Protein AF-A0A533RBZ1-F1 (afdb_monomer)

Secondary structure (DSSP, 8-state):
---SSTTTT--HHHHHHHTT-HHHHHHHHHTT-HHHHHHHHHTTT-SSHHHHHHHHHH-GGGGT-

Foldseek 3Di:
DPPPDPCPPHDQCRLCVVVVNNVVLVVCLVVLVLPSQLVSSVVSVNPPSVVVSVVCNVCVVVVPD

Sequence (65 aa):
MNGSSRYAGMTVNERLLAAGLLAAFDRAARSRDRAEMLRLLRRVDVPAPEETVAAVLANPWRYGY

Radius of gyration: 11.44 Å; Cα contacts (8 Å, |Δi|>4): 43; chains: 1; bounding box: 25×19×33 Å

Mean predicted aligned error: 5.76 Å

pLDDT: mean 84.36, std 14.88, range [40.12, 96.5]

Solvent-accessible surface area (backbone atoms only — not comparable to full-atom values): 3961 Å² total; per-residue (Å²): 140,90,79,92,61,91,49,70,95,52,53,72,67,55,30,28,49,78,68,73,39,39,73,57,41,53,51,22,60,76,71,64,35,63,68,58,37,41,56,56,33,57,77,48,71,44,80,64,36,67,59,55,51,50,50,46,75,74,42,38,63,85,77,79,89

Structure (mmCIF, N/CA/C/O backbone):
data_AF-A0A533RBZ1-F1
#
_entry.id   AF-A0A533RBZ1-F1
#
loop_
_atom_site.group_PDB
_atom_site.id
_atom_site.type_symbol
_atom_site.label_atom_id
_atom_site.label_alt_id
_atom_site.label_comp_id
_atom_site.label_asym_id
_atom_site.label_entity_id
_atom_site.label_seq_id
_atom_site.pdbx_PDB_ins_code
_atom_site.Cartn_x
_atom_site.Cartn_y
_atom_site.Cartn_z
_atom_site.occupancy
_atom_site.B_iso_or_equiv
_atom_site.auth_seq_id
_atom_site.auth_comp_id
_atom_site.auth_asym_id
_atom_site.auth_atom_id
_atom_site.pdbx_PDB_model_num
ATOM 1 N N . MET A 1 1 ? -14.811 -4.438 -20.719 1.00 40.12 1 MET A N 1
ATOM 2 C CA . MET A 1 1 ? -14.117 -4.246 -19.427 1.00 40.12 1 MET A CA 1
ATOM 3 C C . MET A 1 1 ? -13.305 -2.967 -19.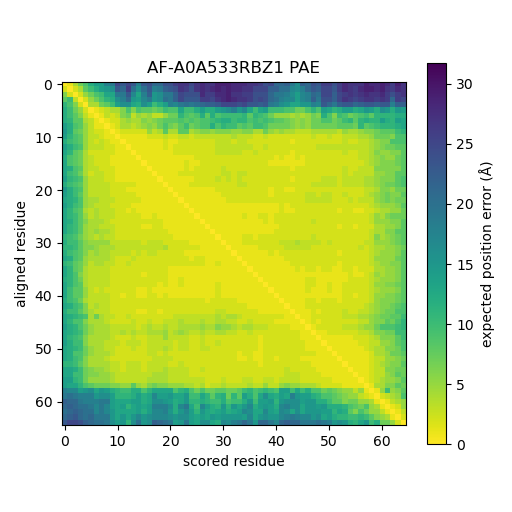555 1.00 40.12 1 MET A C 1
ATOM 5 O O . MET A 1 1 ? -12.356 -2.973 -20.320 1.00 40.12 1 MET A O 1
ATOM 9 N N . ASN A 1 2 ? -13.718 -1.856 -18.941 1.00 45.91 2 ASN A N 1
ATOM 10 C CA . ASN A 1 2 ? -12.990 -0.583 -19.040 1.00 45.91 2 ASN A CA 1
ATOM 11 C C . ASN A 1 2 ? -12.650 -0.108 -17.623 1.00 45.91 2 ASN A C 1
ATOM 13 O O . ASN A 1 2 ? -13.433 0.595 -16.995 1.00 45.91 2 ASN A O 1
ATOM 17 N N . GLY A 1 3 ? -11.528 -0.590 -17.085 1.00 46.59 3 GLY A N 1
ATOM 18 C CA . GLY A 1 3 ? -11.013 -0.193 -15.766 1.00 46.59 3 GLY A CA 1
ATOM 19 C C . GLY A 1 3 ? -9.623 0.447 -15.819 1.00 46.59 3 GLY A C 1
ATOM 20 O O . GLY A 1 3 ? -9.059 0.793 -14.790 1.00 46.59 3 GLY A O 1
ATOM 21 N N . SER A 1 4 ? -9.044 0.616 -17.007 1.00 55.06 4 SER A N 1
ATOM 22 C CA . SER A 1 4 ? -7.631 0.964 -17.176 1.00 55.06 4 SER A CA 1
ATOM 23 C C . SER A 1 4 ? -7.419 2.468 -17.339 1.00 55.06 4 SER A C 1
ATOM 25 O O . SER A 1 4 ? -6.979 2.899 -18.399 1.00 55.06 4 SER A O 1
ATOM 27 N N . SER A 1 5 ? -7.742 3.300 -16.339 1.00 61.50 5 SER A N 1
ATOM 28 C CA . SER A 1 5 ? -7.335 4.727 -16.400 1.00 61.50 5 SER A CA 1
ATOM 29 C C . SER A 1 5 ? -7.260 5.481 -15.073 1.00 61.50 5 SER A C 1
ATOM 31 O O . SER A 1 5 ? -6.495 6.434 -14.989 1.00 61.50 5 SER A O 1
ATOM 33 N N . ARG A 1 6 ? -8.029 5.117 -14.034 1.00 73.69 6 ARG A N 1
ATOM 34 C CA . ARG A 1 6 ? -8.193 6.018 -12.870 1.00 73.69 6 ARG A CA 1
ATOM 35 C C . ARG A 1 6 ? -6.902 6.261 -12.082 1.00 73.69 6 ARG A C 1
ATOM 37 O O . ARG A 1 6 ? -6.716 7.340 -11.534 1.00 73.69 6 ARG A O 1
ATOM 44 N N . TYR A 1 7 ? -6.043 5.250 -12.031 1.00 74.44 7 TYR A N 1
ATOM 45 C CA . TYR A 1 7 ? -4.857 5.207 -11.176 1.00 74.44 7 TYR A CA 1
ATOM 46 C C . TYR A 1 7 ? -3.549 5.060 -11.970 1.00 74.44 7 TYR A C 1
ATOM 48 O O . TYR A 1 7 ? -2.478 4.872 -11.391 1.00 74.44 7 TYR A O 1
ATOM 56 N N . ALA A 1 8 ? -3.623 5.104 -13.303 1.00 76.69 8 ALA A N 1
ATOM 57 C CA . ALA A 1 8 ? -2.448 5.000 -14.161 1.00 76.69 8 ALA A CA 1
ATOM 58 C C . ALA A 1 8 ? -1.510 6.196 -13.923 1.00 76.69 8 ALA A C 1
ATOM 60 O O . ALA A 1 8 ? -1.966 7.330 -13.810 1.00 76.69 8 ALA A O 1
ATOM 61 N N . GLY A 1 9 ? -0.205 5.936 -13.809 1.00 81.56 9 GLY A N 1
ATOM 62 C CA . GLY A 1 9 ? 0.803 6.962 -13.511 1.00 81.56 9 GLY A CA 1
ATOM 63 C C . GLY A 1 9 ? 0.923 7.365 -12.034 1.00 81.56 9 GLY A C 1
ATOM 64 O O . GLY A 1 9 ? 1.862 8.073 -11.697 1.00 81.56 9 GLY A O 1
ATOM 65 N N . MET A 1 10 ? 0.036 6.889 -11.151 1.00 85.81 10 MET A N 1
ATOM 66 C CA . MET A 1 10 ? 0.109 7.160 -9.710 1.00 85.81 10 MET A CA 1
ATOM 67 C C . MET A 1 10 ? 0.938 6.106 -8.967 1.00 85.81 10 MET A C 1
ATOM 69 O O . MET A 1 10 ? 0.808 4.899 -9.217 1.00 85.81 10 MET A O 1
ATOM 73 N N . THR A 1 11 ? 1.710 6.559 -7.983 1.00 90.44 11 THR A N 1
ATOM 74 C CA . THR A 1 11 ? 2.332 5.732 -6.940 1.00 90.44 11 THR A CA 1
ATOM 75 C C . THR A 1 11 ? 1.277 5.099 -6.026 1.00 90.44 11 THR A C 1
ATOM 77 O O . THR A 1 11 ? 0.138 5.553 -5.951 1.00 90.44 11 THR A O 1
ATOM 80 N N . VAL A 1 12 ? 1.642 4.056 -5.274 1.00 88.88 12 VAL A N 1
ATOM 81 C CA . VAL A 1 12 ? 0.719 3.364 -4.350 1.00 88.88 12 VAL A CA 1
ATOM 82 C C . VAL A 1 12 ? 0.045 4.329 -3.362 1.00 88.88 12 VAL A C 1
ATOM 84 O O . VAL A 1 12 ? -1.173 4.275 -3.192 1.00 88.88 12 VAL A O 1
ATOM 87 N N . ASN A 1 13 ? 0.812 5.240 -2.754 1.00 89.00 13 ASN A N 1
ATOM 88 C CA . ASN A 1 13 ? 0.281 6.205 -1.789 1.00 89.00 13 ASN A CA 1
ATOM 89 C C . ASN A 1 13 ? -0.704 7.179 -2.439 1.00 89.00 13 ASN A C 1
ATOM 91 O O . ASN A 1 13 ? -1.758 7.442 -1.868 1.00 89.00 13 ASN A O 1
ATOM 95 N N . GLU A 1 14 ? -0.405 7.672 -3.642 1.00 91.00 14 GLU A N 1
ATOM 96 C CA . GLU A 1 14 ? -1.307 8.567 -4.378 1.00 91.00 14 GLU A CA 1
ATOM 97 C C . GLU A 1 14 ? -2.626 7.875 -4.723 1.00 91.00 14 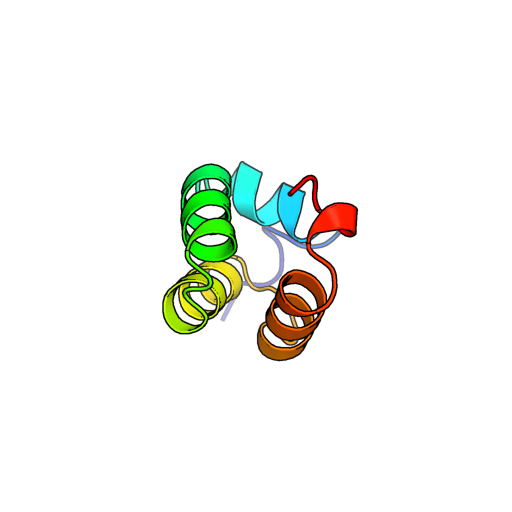GLU A C 1
ATOM 99 O O . GLU A 1 14 ? -3.693 8.471 -4.583 1.00 91.00 14 GLU A O 1
ATOM 104 N N . ARG A 1 15 ? -2.583 6.591 -5.092 1.00 93.31 15 ARG A N 1
ATOM 105 C CA . ARG A 1 15 ? -3.794 5.808 -5.369 1.00 93.31 15 ARG A CA 1
ATOM 106 C C . ARG A 1 15 ? -4.646 5.609 -4.119 1.00 93.31 15 ARG A C 1
ATOM 108 O O . ARG A 1 15 ? -5.862 5.795 -4.159 1.00 93.31 15 ARG A O 1
ATOM 115 N N . LEU A 1 16 ? -4.008 5.255 -3.002 1.00 92.56 16 LEU A N 1
ATOM 116 C CA . LEU A 1 16 ? -4.668 5.115 -1.704 1.00 92.56 16 LEU A CA 1
ATOM 117 C C . LEU A 1 16 ? -5.263 6.447 -1.232 1.00 92.56 16 LEU A C 1
ATOM 119 O O . LEU A 1 16 ? -6.379 6.459 -0.714 1.00 92.56 16 LEU A O 1
ATOM 123 N N . LEU A 1 17 ? -4.561 7.563 -1.439 1.00 91.50 17 LEU A N 1
ATOM 124 C CA . LEU A 1 17 ? -5.047 8.903 -1.117 1.00 91.50 17 LEU A CA 1
ATOM 125 C C . LEU A 1 17 ? -6.253 9.284 -1.984 1.00 91.50 17 LEU A C 1
ATOM 127 O O . LEU A 1 17 ? -7.291 9.659 -1.445 1.00 91.50 17 LEU A O 1
ATOM 131 N N . ALA A 1 18 ? -6.156 9.111 -3.305 1.00 91.19 18 ALA A N 1
ATOM 132 C CA . ALA A 1 18 ? -7.237 9.394 -4.250 1.00 91.19 18 ALA A CA 1
ATOM 133 C C . ALA A 1 18 ? -8.497 8.544 -3.996 1.00 91.19 18 ALA A C 1
ATOM 135 O O . ALA A 1 18 ? -9.605 8.955 -4.339 1.00 91.19 18 ALA A O 1
ATOM 136 N N . ALA A 1 19 ?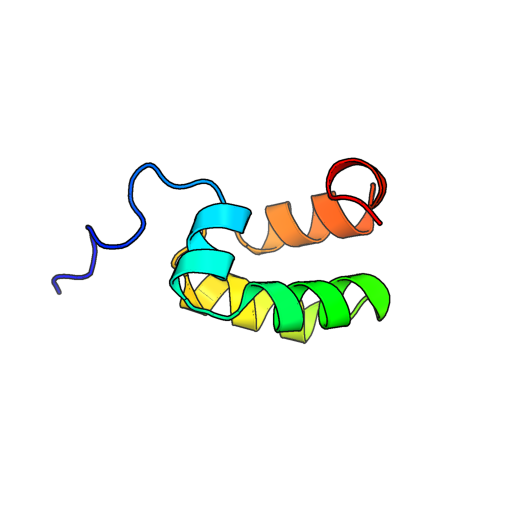 -8.340 7.364 -3.390 1.00 92.50 19 ALA A N 1
ATOM 137 C CA . ALA A 1 19 ? -9.439 6.494 -2.978 1.00 92.50 19 ALA A CA 1
ATOM 13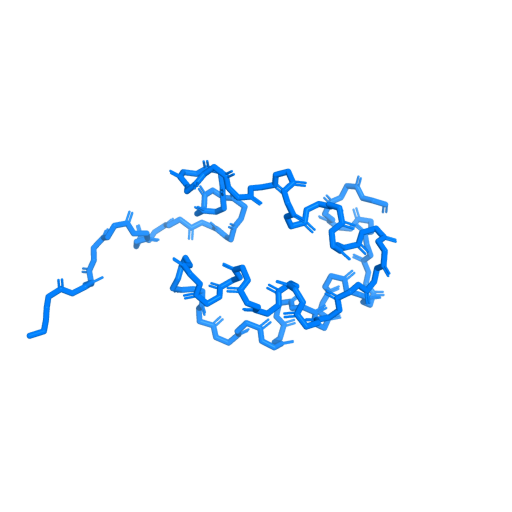8 C C . ALA A 1 19 ? -9.938 6.741 -1.538 1.00 92.50 19 ALA A C 1
ATOM 140 O O . ALA A 1 19 ? -10.875 6.071 -1.105 1.00 92.50 19 ALA A O 1
ATOM 141 N N . GLY A 1 20 ? -9.319 7.651 -0.775 1.00 94.50 20 GLY A N 1
ATOM 142 C CA . GLY A 1 20 ? -9.639 7.878 0.641 1.00 94.50 20 GLY A CA 1
ATOM 143 C C . GLY A 1 20 ? -9.273 6.703 1.562 1.00 94.50 20 GLY A C 1
ATOM 144 O O . GLY A 1 20 ? -9.809 6.582 2.661 1.00 94.50 20 GLY A O 1
ATOM 145 N N . LEU A 1 21 ? -8.379 5.816 1.118 1.00 95.69 21 LEU A N 1
ATOM 146 C CA . LEU A 1 21 ? -7.979 4.589 1.814 1.00 95.69 21 LEU A CA 1
ATOM 147 C C . LEU A 1 21 ? -6.630 4.705 2.533 1.00 95.69 21 LEU A C 1
ATOM 149 O O . LEU A 1 21 ? -6.282 3.792 3.281 1.00 95.69 21 LEU A O 1
ATOM 153 N N . LEU A 1 22 ? -5.890 5.804 2.346 1.00 92.75 22 LEU A N 1
ATOM 154 C CA . LEU A 1 22 ? -4.551 5.986 2.921 1.00 92.75 22 LEU A CA 1
ATOM 155 C C . LEU A 1 22 ? -4.542 5.774 4.443 1.00 92.75 22 LEU A C 1
ATOM 157 O O . LEU A 1 22 ? -3.824 4.909 4.931 1.00 92.75 22 LEU A O 1
ATOM 161 N N . ALA A 1 23 ? -5.445 6.435 5.174 1.00 92.69 23 ALA A N 1
ATOM 162 C CA . ALA A 1 23 ? -5.549 6.289 6.629 1.00 92.69 23 ALA A CA 1
ATOM 163 C C . ALA A 1 23 ? -5.924 4.861 7.086 1.00 92.69 23 ALA A C 1
ATOM 165 O O . ALA A 1 23 ? -5.571 4.439 8.188 1.00 92.69 23 ALA A O 1
ATOM 166 N N . ALA A 1 24 ? -6.663 4.105 6.266 1.00 95.12 24 ALA A N 1
ATOM 167 C CA . ALA A 1 24 ? -6.984 2.711 6.564 1.00 95.12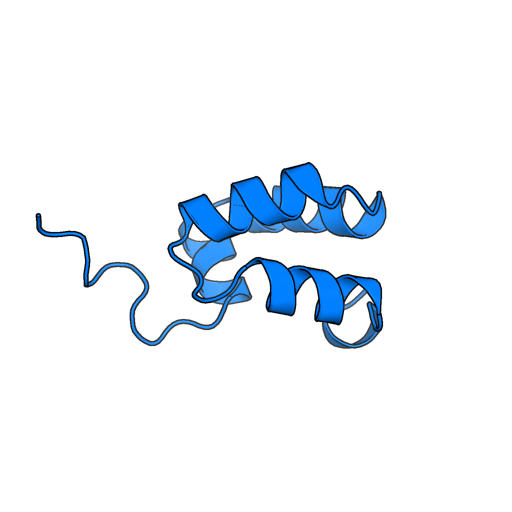 24 ALA A CA 1
ATOM 168 C C . ALA A 1 24 ? -5.764 1.805 6.350 1.00 95.12 24 ALA A C 1
ATOM 170 O O . ALA A 1 24 ? -5.482 0.959 7.198 1.00 95.12 24 ALA A O 1
ATOM 171 N N . PHE A 1 25 ? -5.020 2.031 5.264 1.00 93.94 25 PHE A N 1
ATOM 172 C CA . PHE A 1 25 ? -3.788 1.304 4.964 1.00 93.94 25 PHE A CA 1
ATOM 173 C C . PHE A 1 25 ? -2.727 1.552 6.035 1.00 93.94 25 PHE A C 1
ATOM 175 O O . PHE A 1 25 ? -2.111 0.619 6.531 1.00 93.94 25 PHE A O 1
ATOM 182 N N . ASP A 1 26 ? -2.609 2.800 6.466 1.00 91.50 26 ASP A N 1
ATOM 183 C CA . ASP A 1 26 ? -1.761 3.259 7.557 1.00 91.50 26 ASP A CA 1
ATOM 184 C C . ASP A 1 26 ? -2.008 2.527 8.882 1.00 91.50 26 ASP A C 1
ATOM 186 O O . ASP A 1 26 ? -1.075 2.072 9.549 1.00 91.50 26 ASP A O 1
ATOM 190 N N . ARG A 1 27 ? -3.280 2.377 9.272 1.00 93.44 27 ARG A N 1
ATOM 191 C CA . ARG A 1 27 ? -3.647 1.593 10.460 1.00 93.44 27 ARG A CA 1
ATOM 192 C C . ARG A 1 27 ? -3.299 0.117 10.284 1.00 93.44 27 ARG A C 1
ATOM 194 O O . ARG A 1 27 ? -2.724 -0.471 11.194 1.00 93.44 27 ARG A O 1
ATOM 201 N N . ALA A 1 28 ? -3.605 -0.459 9.122 1.00 94.06 28 ALA A N 1
ATOM 202 C CA . ALA A 1 28 ? -3.300 -1.856 8.828 1.00 94.06 28 ALA A CA 1
ATOM 203 C C . ALA A 1 28 ? -1.785 -2.129 8.850 1.00 94.06 28 ALA A C 1
ATOM 205 O O . ALA A 1 28 ? -1.352 -3.114 9.443 1.00 94.06 28 ALA A O 1
ATOM 206 N N . ALA A 1 29 ? -0.972 -1.227 8.294 1.00 91.62 29 ALA A N 1
ATOM 207 C CA . ALA A 1 29 ? 0.485 -1.318 8.303 1.00 91.62 29 ALA A CA 1
ATOM 208 C C . ALA A 1 29 ? 1.051 -1.282 9.731 1.00 91.62 29 ALA A C 1
ATOM 210 O O . ALA A 1 29 ? 1.845 -2.151 10.096 1.00 91.62 29 ALA A O 1
ATOM 211 N N . ARG A 1 30 ? 0.581 -0.348 10.573 1.00 89.81 30 ARG A N 1
ATOM 212 C CA . ARG A 1 30 ? 0.976 -0.262 11.993 1.00 89.81 30 ARG A CA 1
ATOM 213 C C . ARG A 1 30 ? 0.612 -1.505 12.795 1.00 89.81 30 ARG A C 1
ATOM 215 O O . ARG A 1 30 ? 1.411 -1.969 13.601 1.00 89.81 30 ARG A O 1
ATOM 222 N N . SER A 1 31 ? -0.573 -2.059 12.559 1.00 92.31 31 SER A N 1
ATOM 223 C CA . SER A 1 31 ? -1.024 -3.301 13.196 1.00 92.31 31 SER A CA 1
ATOM 224 C C . SER A 1 31 ? -0.467 -4.565 12.531 1.00 92.31 31 SER A C 1
ATOM 226 O O . SER A 1 31 ? -0.768 -5.665 12.986 1.00 92.31 31 SER A O 1
ATOM 228 N N . ARG A 1 32 ? 0.346 -4.426 11.471 1.00 91.50 32 ARG A N 1
ATOM 229 C CA . ARG A 1 32 ? 0.888 -5.524 10.650 1.00 91.50 32 ARG A CA 1
ATOM 230 C C . ARG A 1 32 ? -0.199 -6.460 10.098 1.00 91.50 32 ARG A C 1
ATOM 232 O O . ARG A 1 32 ? 0.046 -7.648 9.878 1.00 91.50 32 ARG A O 1
ATOM 239 N N . ASP A 1 33 ? -1.391 -5.925 9.838 1.00 95.38 33 ASP A N 1
ATOM 240 C CA . ASP A 1 33 ? -2.518 -6.658 9.263 1.00 95.38 33 ASP A CA 1
ATOM 241 C C . ASP A 1 33 ? -2.329 -6.829 7.751 1.00 95.38 33 ASP A C 1
ATOM 243 O O . ASP A 1 33 ? -2.806 -6.054 6.916 1.00 95.38 33 ASP A O 1
ATOM 247 N N . ARG A 1 34 ? -1.604 -7.891 7.398 1.00 95.00 34 ARG A N 1
ATOM 248 C CA . ARG A 1 34 ? -1.302 -8.252 6.011 1.00 95.00 34 ARG A CA 1
ATOM 249 C C . ARG A 1 34 ? -2.565 -8.418 5.160 1.00 95.00 34 ARG A C 1
ATOM 251 O O . ARG A 1 34 ? -2.548 -8.076 3.977 1.00 95.00 34 ARG A O 1
ATOM 258 N N . ALA A 1 35 ? -3.632 -8.981 5.727 1.00 96.12 35 ALA A N 1
ATOM 259 C CA . ALA A 1 35 ? -4.851 -9.283 4.986 1.00 96.12 35 ALA A CA 1
ATOM 260 C C . ALA A 1 35 ? -5.576 -7.994 4.589 1.00 96.12 35 ALA A C 1
ATOM 262 O O . ALA A 1 35 ? -5.954 -7.833 3.424 1.00 96.12 35 ALA A O 1
ATOM 263 N N . GLU A 1 36 ? -5.688 -7.049 5.522 1.00 96.19 36 GLU A N 1
ATOM 264 C CA . GLU A 1 36 ? -6.303 -5.752 5.254 1.00 96.19 36 GLU A CA 1
ATOM 265 C C . GLU A 1 36 ? -5.460 -4.913 4.286 1.00 96.19 36 GLU A C 1
ATOM 267 O O . GLU A 1 36 ? -6.004 -4.338 3.341 1.00 96.19 36 GLU A O 1
ATOM 272 N N . MET A 1 37 ? -4.128 -4.914 4.424 1.00 95.25 37 MET A N 1
ATOM 273 C CA . MET A 1 37 ? -3.244 -4.228 3.472 1.00 95.25 37 MET A CA 1
ATOM 274 C C . MET A 1 37 ? -3.448 -4.736 2.035 1.00 95.25 37 MET A C 1
ATOM 276 O O . MET A 1 37 ? -3.625 -3.936 1.115 1.00 95.25 37 MET A O 1
ATOM 280 N N . LEU A 1 38 ? -3.498 -6.058 1.831 1.00 96.31 38 LEU A N 1
ATOM 281 C CA . LEU A 1 38 ? -3.756 -6.650 0.512 1.00 96.31 38 LEU A CA 1
ATOM 282 C C . LEU A 1 38 ? -5.130 -6.266 -0.034 1.00 96.31 38 LEU A C 1
ATOM 284 O O . LEU A 1 38 ? -5.259 -5.927 -1.213 1.00 96.31 38 LEU A O 1
ATOM 288 N N . ARG A 1 39 ? -6.161 -6.311 0.816 1.00 96.50 39 ARG A N 1
ATOM 289 C CA . ARG A 1 39 ? -7.526 -5.946 0.431 1.00 96.50 39 ARG A CA 1
ATOM 290 C C . ARG A 1 39 ? -7.591 -4.498 -0.050 1.00 96.50 39 ARG A C 1
ATOM 292 O O . ARG A 1 39 ? -8.228 -4.229 -1.066 1.00 96.50 39 ARG A O 1
ATOM 299 N N . LEU A 1 40 ? -6.923 -3.580 0.645 1.00 95.69 40 LEU A N 1
ATOM 300 C CA . LEU A 1 40 ? -6.894 -2.159 0.301 1.00 95.69 40 LEU A CA 1
ATOM 301 C C . LEU A 1 40 ? -6.128 -1.893 -1.000 1.00 95.69 40 LEU A C 1
ATOM 303 O O . LEU A 1 40 ? -6.647 -1.183 -1.857 1.00 95.69 40 LEU A O 1
ATOM 307 N N . LEU A 1 41 ? -4.957 -2.507 -1.196 1.00 94.50 41 LEU A N 1
ATOM 308 C CA . LEU A 1 41 ? -4.161 -2.333 -2.420 1.00 94.50 41 LEU A CA 1
ATOM 309 C C . LEU A 1 41 ? -4.870 -2.863 -3.671 1.00 94.50 41 LEU A C 1
ATOM 311 O O . LEU A 1 41 ? -4.812 -2.239 -4.730 1.00 94.50 41 LEU A O 1
ATOM 315 N N . ARG A 1 42 ? -5.601 -3.976 -3.547 1.00 94.44 42 ARG A N 1
ATOM 316 C CA . ARG A 1 42 ? -6.419 -4.515 -4.645 1.00 94.44 42 ARG A CA 1
ATOM 317 C C . ARG A 1 42 ? -7.552 -3.570 -5.051 1.00 94.44 42 ARG A C 1
ATOM 319 O O . ARG A 1 42 ? -7.895 -3.526 -6.222 1.00 94.44 42 ARG A O 1
ATOM 326 N N . A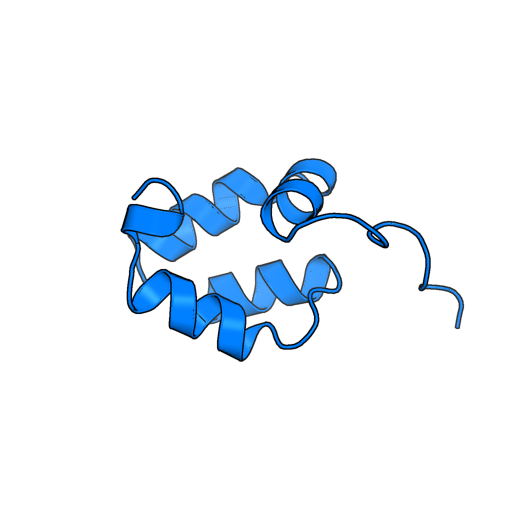RG A 1 43 ? -8.111 -2.781 -4.120 1.00 93.19 43 ARG A N 1
ATOM 327 C CA . ARG A 1 43 ? -9.166 -1.790 -4.435 1.00 93.19 43 ARG A CA 1
ATOM 328 C C . ARG A 1 43 ? -8.664 -0.600 -5.249 1.00 93.19 43 ARG A C 1
ATOM 330 O O . ARG A 1 43 ? -9.487 0.128 -5.792 1.00 93.19 43 ARG A O 1
ATOM 337 N N . VAL A 1 44 ? -7.352 -0.388 -5.297 1.00 92.56 44 VAL A N 1
ATOM 338 C CA . VAL A 1 44 ? -6.718 0.724 -6.015 1.00 92.56 44 VAL A CA 1
ATOM 339 C C . VAL A 1 44 ? -5.823 0.246 -7.166 1.00 92.56 44 VAL A C 1
ATOM 341 O O . VAL A 1 44 ? -4.904 0.946 -7.599 1.00 92.56 44 VAL A O 1
ATOM 344 N N . ASP A 1 45 ? -6.096 -0.967 -7.655 1.00 91.31 45 ASP A N 1
ATOM 345 C CA . ASP A 1 45 ? -5.459 -1.587 -8.821 1.00 91.31 45 ASP A CA 1
ATOM 346 C C . ASP A 1 45 ? -3.925 -1.591 -8.761 1.00 91.31 45 ASP A C 1
ATOM 348 O O . ASP A 1 45 ? -3.243 -1.399 -9.774 1.00 91.31 45 ASP A O 1
ATOM 352 N N . VAL A 1 46 ? -3.356 -1.753 -7.562 1.00 89.00 46 VAL A N 1
ATOM 353 C CA . VAL A 1 46 ? -1.902 -1.857 -7.406 1.00 89.00 46 VAL A CA 1
ATOM 354 C C . VAL A 1 46 ? -1.436 -3.183 -8.008 1.00 89.00 46 VAL A C 1
ATOM 356 O O . VAL A 1 46 ? -1.932 -4.236 -7.598 1.00 89.00 46 VAL A O 1
ATOM 359 N N . PRO A 1 47 ? -0.499 -3.158 -8.973 1.00 84.00 47 PRO A N 1
ATOM 360 C CA . PRO A 1 47 ? 0.095 -4.378 -9.497 1.00 84.00 47 PRO A CA 1
ATOM 361 C C . PRO A 1 47 ? 0.948 -5.041 -8.409 1.00 84.00 47 PRO A C 1
ATOM 363 O O . PRO A 1 47 ? 1.648 -4.351 -7.672 1.00 84.00 47 PRO A O 1
ATOM 366 N N . ALA A 1 48 ? 0.869 -6.371 -8.307 1.00 88.81 48 ALA A N 1
ATOM 367 C CA . ALA A 1 48 ? 1.586 -7.170 -7.306 1.00 88.81 48 ALA A CA 1
ATOM 368 C C . ALA A 1 48 ? 1.447 -6.627 -5.859 1.00 88.81 48 ALA A C 1
ATOM 370 O O . ALA A 1 48 ? 2.437 -6.255 -5.216 1.00 88.81 48 ALA A O 1
ATOM 371 N N . PRO A 1 49 ? 0.219 -6.566 -5.305 1.00 91.94 49 PRO A N 1
ATOM 372 C CA . PRO A 1 49 ? -0.002 -6.038 -3.960 1.00 91.94 49 PRO A CA 1
ATOM 373 C C . PRO A 1 49 ? 0.771 -6.828 -2.889 1.00 91.94 49 PRO A C 1
ATOM 375 O O . PRO A 1 49 ? 1.164 -6.261 -1.874 1.00 91.94 49 PRO A O 1
ATOM 378 N N . GLU A 1 50 ? 1.056 -8.111 -3.118 1.00 93.44 50 GLU A N 1
ATOM 379 C CA . GLU A 1 50 ? 1.851 -8.962 -2.232 1.00 93.44 50 GLU A CA 1
ATOM 380 C C . GLU A 1 50 ? 3.293 -8.467 -2.054 1.00 93.44 50 GLU A C 1
ATOM 382 O O . GLU A 1 50 ? 3.793 -8.484 -0.927 1.00 93.44 50 GLU A O 1
ATOM 387 N N . GLU A 1 51 ? 3.935 -7.987 -3.121 1.00 91.44 51 GLU A N 1
ATOM 388 C CA . GLU A 1 51 ? 5.299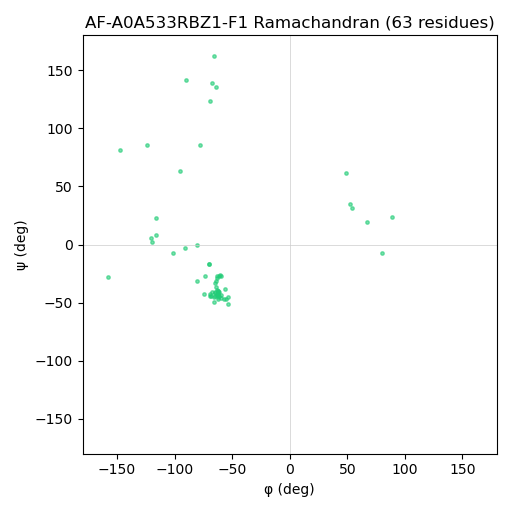 -7.442 -3.073 1.00 91.44 51 GLU A CA 1
ATOM 389 C C . GLU A 1 51 ? 5.335 -6.119 -2.308 1.00 91.44 51 GLU A C 1
ATOM 391 O O . GLU A 1 51 ? 6.193 -5.911 -1.451 1.00 91.44 51 GLU A O 1
ATOM 396 N N . THR A 1 52 ? 4.345 -5.256 -2.553 1.00 90.06 52 THR A N 1
ATOM 397 C CA . THR A 1 52 ? 4.198 -3.981 -1.837 1.00 90.06 52 THR A CA 1
ATOM 398 C C . THR A 1 52 ? 4.027 -4.219 -0.338 1.00 90.06 52 THR A C 1
ATOM 400 O O . THR A 1 52 ? 4.702 -3.592 0.477 1.00 90.06 52 THR A O 1
ATOM 403 N N . VAL A 1 53 ? 3.162 -5.161 0.049 1.00 92.44 53 VAL A N 1
ATOM 404 C CA . VAL A 1 53 ? 2.955 -5.493 1.464 1.00 92.44 53 VAL A CA 1
ATOM 405 C C . VAL A 1 53 ? 4.215 -6.086 2.088 1.00 92.44 53 VAL A C 1
ATOM 407 O O . VAL A 1 53 ? 4.563 -5.718 3.209 1.00 92.44 53 VAL A O 1
ATOM 410 N N . ALA A 1 54 ? 4.926 -6.962 1.375 1.00 91.50 54 ALA A N 1
ATOM 411 C CA . ALA A 1 54 ? 6.186 -7.515 1.862 1.00 91.50 54 ALA A CA 1
ATOM 412 C C . ALA A 1 54 ? 7.236 -6.416 2.089 1.00 91.50 54 ALA A C 1
ATOM 414 O O . ALA A 1 54 ? 7.871 -6.395 3.142 1.00 91.50 54 ALA A O 1
ATOM 415 N N . ALA A 1 55 ? 7.367 -5.468 1.157 1.00 88.38 55 ALA A N 1
ATOM 416 C CA . ALA A 1 55 ? 8.294 -4.346 1.271 1.00 88.38 55 ALA A CA 1
ATOM 417 C C . ALA A 1 55 ? 7.967 -3.433 2.465 1.00 88.38 55 ALA A C 1
ATOM 419 O O . ALA A 1 55 ? 8.867 -3.089 3.233 1.00 88.38 55 ALA A O 1
ATOM 420 N N . VAL A 1 56 ? 6.688 -3.093 2.665 1.00 86.44 56 VAL A N 1
ATOM 421 C CA . VAL A 1 56 ? 6.237 -2.270 3.802 1.00 86.44 56 VAL A CA 1
ATOM 422 C C . VAL A 1 56 ? 6.494 -2.978 5.136 1.00 86.44 56 VAL A C 1
ATOM 424 O O . VAL A 1 56 ? 6.988 -2.362 6.076 1.00 86.44 56 VAL A O 1
ATOM 427 N N . LEU A 1 57 ? 6.209 -4.282 5.228 1.00 87.19 57 LEU A N 1
ATOM 428 C CA . LEU A 1 57 ? 6.405 -5.048 6.465 1.00 87.19 57 LEU A CA 1
ATOM 429 C C . LEU A 1 57 ? 7.879 -5.340 6.778 1.00 87.19 57 LEU A C 1
ATOM 431 O O . LEU A 1 57 ? 8.210 -5.533 7.953 1.00 87.19 57 LEU A O 1
ATOM 435 N N . ALA A 1 58 ? 8.734 -5.399 5.752 1.00 86.69 58 ALA A N 1
ATOM 436 C CA . ALA A 1 58 ? 10.174 -5.601 5.881 1.00 86.69 58 ALA A CA 1
ATOM 437 C C . ALA A 1 58 ? 10.922 -4.310 6.244 1.00 86.69 58 ALA A C 1
ATOM 439 O O . ALA A 1 58 ? 11.944 -4.380 6.924 1.00 86.69 58 ALA A O 1
ATOM 440 N N . ASN A 1 59 ? 10.438 -3.141 5.805 1.00 74.00 59 ASN A N 1
ATOM 441 C CA . ASN A 1 59 ? 11.079 -1.859 6.097 1.00 74.00 59 ASN A CA 1
ATOM 442 C C . ASN A 1 59 ? 10.059 -0.704 6.240 1.00 74.00 59 ASN A C 1
ATOM 444 O O . ASN A 1 59 ? 9.860 0.065 5.29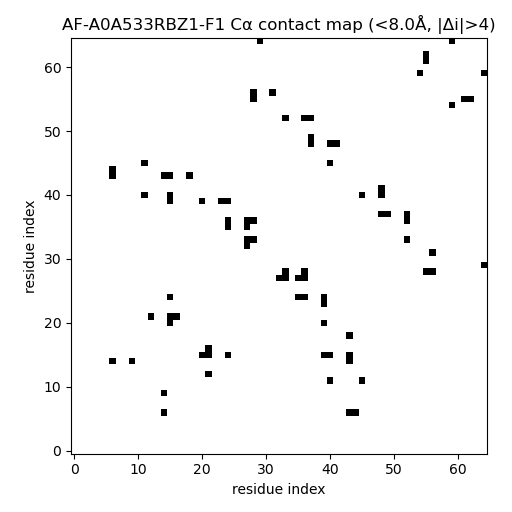2 1.00 74.00 59 ASN A O 1
ATOM 448 N N . PRO A 1 60 ? 9.423 -0.557 7.420 1.00 64.00 60 PRO A N 1
ATOM 449 C CA . PRO A 1 60 ? 8.381 0.450 7.657 1.00 64.00 60 PRO A CA 1
ATOM 450 C C . PRO A 1 60 ? 8.880 1.903 7.520 1.00 64.00 60 PRO A C 1
ATOM 452 O O . PRO A 1 60 ? 8.137 2.770 7.054 1.00 64.00 60 PRO A O 1
ATOM 455 N N . TRP A 1 61 ? 10.174 2.141 7.766 1.00 61.41 61 TRP A N 1
ATOM 456 C CA . TRP A 1 61 ? 10.805 3.465 7.707 1.00 61.41 61 TRP A CA 1
ATOM 457 C C . TRP A 1 61 ? 10.742 4.116 6.321 1.00 61.41 61 TRP A C 1
ATOM 459 O O . TRP A 1 61 ? 10.723 5.340 6.211 1.00 61.41 61 TRP A O 1
ATOM 469 N N . ARG A 1 62 ? 10.669 3.323 5.240 1.00 56.81 62 ARG A N 1
ATOM 470 C CA . ARG A 1 62 ? 10.530 3.856 3.871 1.00 56.81 62 ARG A CA 1
ATOM 471 C C . ARG A 1 62 ? 9.165 4.483 3.587 1.00 56.81 62 ARG A C 1
ATOM 473 O O . ARG A 1 62 ? 9.044 5.218 2.612 1.00 56.81 62 ARG A O 1
ATOM 480 N N . TYR A 1 63 ? 8.167 4.197 4.418 1.00 58.19 63 TYR A N 1
ATOM 481 C CA . TYR A 1 63 ? 6.793 4.673 4.264 1.00 58.19 63 TYR A CA 1
ATOM 482 C C . TYR A 1 63 ? 6.344 5.596 5.407 1.00 58.19 63 TYR A C 1
ATOM 484 O O . TYR A 1 63 ? 5.178 5.977 5.445 1.00 58.19 63 TYR A O 1
ATOM 492 N N . GLY A 1 64 ? 7.262 5.999 6.296 1.00 53.47 64 GLY A N 1
ATOM 493 C CA . GLY A 1 64 ? 6.986 6.947 7.381 1.00 53.47 64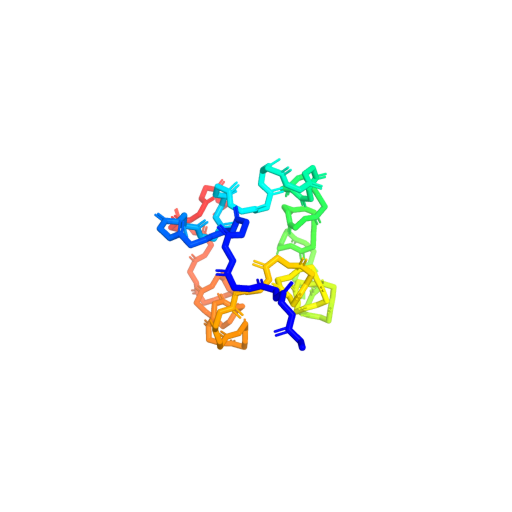 GLY A CA 1
ATOM 494 C C . GLY A 1 64 ? 6.489 6.320 8.688 1.00 53.47 64 GLY A C 1
ATOM 495 O O . GLY A 1 64 ? 5.833 7.019 9.459 1.00 53.47 64 GLY A O 1
ATOM 496 N N . TYR A 1 65 ? 6.794 5.036 8.929 1.00 50.75 65 TYR A N 1
ATOM 497 C CA . TYR A 1 65 ? 6.463 4.296 10.155 1.00 50.75 65 TYR A CA 1
ATOM 498 C C . TYR A 1 65 ? 7.678 3.849 10.955 1.00 50.75 65 TYR A C 1
ATOM 500 O O . TYR A 1 65 ? 8.639 3.350 10.326 1.00 50.75 65 TYR A O 1
#